Protein AF-A0A496S564-F1 (afdb_monomer_lite)

Secondary structure (DSSP, 8-state):
--TTS---SSS--EEEEEEEETTEEEEPPTTSHHHHHHHHHHHHHHHT--EE------HHHHHHHHHHSEEEEEEEEEEEEEE-SSSS-EEEEEEEEEE-SSTTEETTTEEEEEEEESEEPSS-EEESS-HHHHHHHHHTTT----

Foldseek 3Di:
DDPPPPPDPPAWDFPWKWWADQQDIDIDDSPDPLNVVLSVLLLVQQQAFAFKDQFDQDVVNVVCLRNGFTKMKTFTPDWDWHQHPHDNDIDTFRMWIKTLDDDQQDPQRKIWIWTHHVDTDGITTIGNPRSVVNQVSCVVVVRHDD

Sequence (146 aa):
MNKDDMISHSSRSAMNITVYKVGKETKLNEHSPYFKKLQSVCENLLITANNRLWEFIPPETISNIKNNEIAIEIIYRSPQHFKTSFEDGHIQLDRLLIPLSGYYVFQNKQLTIIYGYQTYSPGPFINTKGFYEIKELLEAMDIKLD

pLDDT: mean 87.43, std 14.52, range [32.66, 98.25]

Structure (mmCIF, N/CA/C/O backbone):
data_AF-A0A496S564-F1
#
_entry.id   AF-A0A496S564-F1
#
loop_
_atom_site.group_PDB
_atom_site.id
_atom_site.type_symbol
_atom_site.label_atom_id
_atom_site.label_alt_id
_atom_site.label_comp_id
_atom_site.label_asym_id
_atom_site.label_entity_id
_atom_site.label_seq_id
_atom_site.pdbx_PDB_ins_code
_atom_site.Cartn_x
_atom_site.Cartn_y
_atom_site.Cartn_z
_atom_site.occupancy
_atom_site.B_iso_or_equiv
_atom_site.auth_seq_id
_atom_site.auth_comp_id
_atom_site.auth_asym_id
_atom_site.auth_atom_id
_atom_site.pdbx_PDB_model_num
ATOM 1 N N . MET A 1 1 ? 10.262 27.923 -23.152 1.00 43.06 1 MET A N 1
ATOM 2 C CA . MET A 1 1 ? 9.428 27.448 -22.029 1.00 43.06 1 MET A CA 1
ATOM 3 C C . MET A 1 1 ? 8.485 26.414 -22.622 1.00 43.06 1 MET A C 1
ATOM 5 O O . MET A 1 1 ? 7.584 26.795 -23.361 1.00 43.06 1 MET A O 1
ATOM 9 N N . ASN A 1 2 ? 8.831 25.131 -22.490 1.00 32.66 2 ASN A N 1
ATOM 10 C CA . ASN A 1 2 ? 8.147 24.048 -23.199 1.00 32.66 2 ASN A CA 1
ATOM 11 C C . ASN A 1 2 ? 6.748 23.833 -22.623 1.00 32.66 2 ASN A C 1
ATOM 13 O O . ASN A 1 2 ? 6.549 23.887 -21.415 1.00 32.66 2 ASN A O 1
ATOM 17 N N . LYS A 1 3 ? 5.784 23.600 -23.515 1.00 37.47 3 LYS A N 1
ATOM 18 C CA . LYS A 1 3 ? 4.369 23.351 -23.206 1.00 37.47 3 LYS A CA 1
ATOM 19 C C . LYS A 1 3 ? 4.103 21.901 -22.763 1.00 37.47 3 LYS A C 1
ATOM 21 O O . LYS A 1 3 ? 2.951 21.486 -22.720 1.00 37.47 3 LYS A O 1
ATOM 26 N N . ASP A 1 4 ? 5.154 21.163 -22.412 1.00 41.97 4 ASP A N 1
ATOM 27 C CA . ASP A 1 4 ? 5.100 19.724 -22.141 1.00 41.97 4 ASP A CA 1
ATOM 28 C C . ASP A 1 4 ? 4.998 19.380 -20.643 1.00 41.97 4 ASP A C 1
ATOM 30 O O . ASP A 1 4 ? 4.759 18.228 -20.298 1.00 41.97 4 ASP A O 1
ATOM 34 N N . ASP A 1 5 ? 5.057 20.369 -19.743 1.00 40.97 5 ASP A N 1
ATOM 35 C CA . ASP A 1 5 ? 4.902 20.157 -18.289 1.00 40.97 5 ASP A CA 1
ATOM 36 C C . ASP A 1 5 ? 3.431 20.073 -17.820 1.00 40.97 5 ASP A C 1
ATOM 38 O O . ASP A 1 5 ? 3.140 20.055 -16.626 1.00 40.97 5 ASP A O 1
ATOM 42 N N . MET A 1 6 ? 2.473 19.984 -18.749 1.00 41.06 6 MET A N 1
ATOM 43 C CA . MET A 1 6 ? 1.040 19.825 -18.454 1.00 41.06 6 MET A CA 1
ATOM 44 C C . MET A 1 6 ? 0.511 18.422 -18.782 1.00 41.06 6 MET A C 1
ATOM 46 O O . MET A 1 6 ? -0.638 18.253 -19.199 1.00 41.06 6 MET A O 1
ATOM 50 N N . ILE A 1 7 ? 1.310 17.380 -18.539 1.00 41.81 7 ILE A N 1
ATOM 51 C CA . ILE A 1 7 ? 0.790 16.008 -18.506 1.00 41.81 7 ILE A CA 1
ATOM 52 C C . ILE A 1 7 ? -0.072 15.837 -17.241 1.00 41.81 7 ILE A C 1
ATOM 54 O O . ILE A 1 7 ? 0.395 15.497 -16.157 1.00 41.81 7 ILE A O 1
ATOM 58 N N . SER A 1 8 ? -1.360 16.144 -17.414 1.00 39.38 8 SER A N 1
ATOM 59 C CA . SER A 1 8 ? -2.525 15.461 -16.842 1.00 39.38 8 SER A CA 1
ATOM 60 C C . SER A 1 8 ? -2.331 14.825 -15.455 1.00 39.38 8 SER A C 1
ATOM 62 O O . SER A 1 8 ? -2.087 13.631 -15.311 1.00 39.38 8 SER A O 1
ATOM 64 N N . HIS A 1 9 ? -2.592 15.601 -14.403 1.00 43.22 9 HIS A N 1
ATOM 65 C CA . HIS A 1 9 ? -2.905 15.066 -13.070 1.00 43.22 9 HIS A CA 1
ATOM 66 C C . HIS A 1 9 ? -4.354 14.526 -12.977 1.00 43.22 9 HIS A C 1
ATOM 68 O O . HIS A 1 9 ? -4.938 14.492 -11.897 1.00 43.22 9 HIS A O 1
ATOM 74 N N . SER A 1 10 ? -4.987 14.138 -14.096 1.00 45.31 10 SER A N 1
ATOM 75 C CA . SER A 1 10 ? -6.451 13.996 -14.176 1.00 45.31 10 SER A CA 1
ATOM 76 C C . SER A 1 10 ? -6.996 12.603 -14.518 1.00 45.31 10 SER A C 1
ATOM 78 O O . SER A 1 10 ? -8.171 12.511 -14.862 1.00 45.31 10 SER A O 1
ATOM 80 N N . SER A 1 11 ? -6.221 11.514 -14.433 1.00 55.81 11 SER A N 1
ATOM 81 C CA . SER A 1 11 ? -6.763 10.160 -14.703 1.00 55.81 11 SER A CA 1
ATOM 82 C C . SER A 1 11 ? -6.450 9.088 -13.655 1.00 55.81 11 SER A C 1
ATOM 84 O O . SER A 1 11 ? -7.022 7.997 -13.715 1.00 55.81 11 SER A O 1
ATOM 86 N N . ARG A 1 12 ? -5.611 9.383 -12.654 1.00 67.38 12 ARG A N 1
ATOM 87 C CA . ARG A 1 12 ? -5.264 8.428 -11.589 1.00 67.38 12 ARG A CA 1
ATOM 88 C C . ARG A 1 12 ? -6.324 8.438 -10.492 1.00 67.38 12 ARG A C 1
ATOM 90 O O . ARG A 1 12 ? -6.167 9.085 -9.461 1.00 67.38 12 ARG A O 1
ATOM 97 N N . SER A 1 13 ? -7.439 7.757 -10.735 1.00 81.56 13 SER 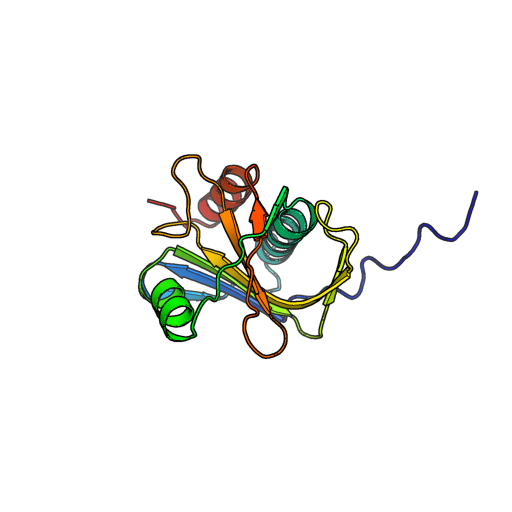A N 1
ATOM 98 C CA . SER A 1 13 ? -8.514 7.614 -9.749 1.00 81.56 13 SER A CA 1
ATOM 99 C C . SER A 1 13 ? -8.522 6.199 -9.192 1.00 81.56 13 SER A C 1
ATOM 101 O O . SER A 1 13 ? -8.832 5.243 -9.916 1.00 81.56 13 SER A O 1
ATOM 103 N N . ALA A 1 14 ? -8.254 6.066 -7.893 1.00 80.00 14 ALA A N 1
ATOM 104 C CA . ALA A 1 14 ? -8.650 4.863 -7.181 1.00 80.00 14 ALA A CA 1
ATOM 105 C C . ALA A 1 14 ? -10.171 4.676 -7.328 1.00 80.00 14 ALA A C 1
ATOM 107 O O . ALA A 1 14 ? -10.942 5.639 -7.311 1.00 80.00 14 ALA A O 1
ATOM 108 N N . MET A 1 15 ? -10.587 3.433 -7.546 1.00 89.62 15 MET A N 1
ATOM 109 C CA . MET A 1 15 ? -11.980 3.021 -7.421 1.00 89.62 15 MET A CA 1
ATOM 110 C C . MET A 1 15 ? -12.313 2.828 -5.948 1.00 89.62 15 MET A C 1
ATOM 112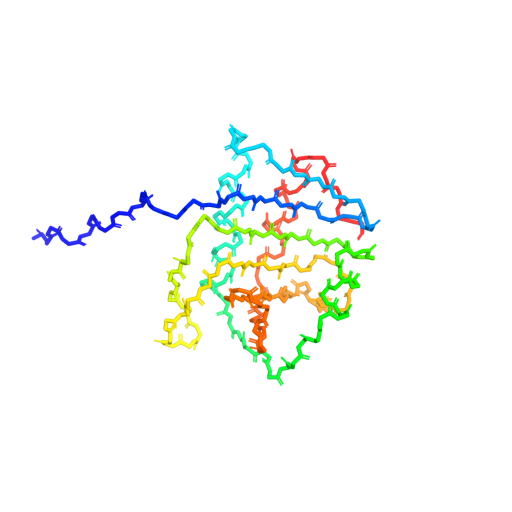 O O . MET A 1 15 ? -13.321 3.336 -5.482 1.00 89.62 15 MET A O 1
ATOM 116 N N . ASN A 1 16 ? -11.443 2.113 -5.230 1.00 94.38 16 ASN A N 1
ATOM 117 C CA . ASN A 1 16 ? -11.623 1.780 -3.827 1.00 94.38 16 ASN A CA 1
ATOM 118 C C . ASN A 1 16 ?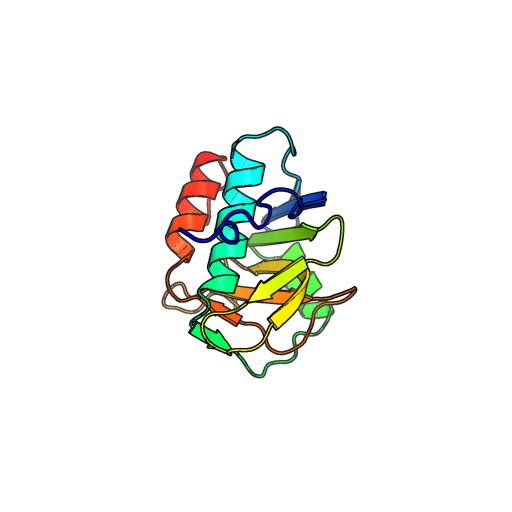 -10.296 1.908 -3.084 1.00 94.38 16 ASN A C 1
ATOM 120 O O . ASN A 1 16 ? -9.250 1.518 -3.605 1.00 94.38 16 ASN A O 1
ATOM 124 N N . ILE A 1 17 ? -10.376 2.388 -1.845 1.00 97.19 17 ILE A N 1
ATOM 125 C CA . ILE A 1 17 ? -9.308 2.265 -0.856 1.00 97.19 17 ILE A CA 1
ATOM 126 C C . ILE A 1 17 ? -9.907 1.581 0.366 1.00 97.19 17 ILE A C 1
ATOM 128 O O . ILE A 1 17 ? -10.879 2.079 0.944 1.00 97.19 17 ILE A O 1
ATOM 132 N N . THR A 1 18 ? -9.338 0.442 0.738 1.00 97.44 18 THR A N 1
ATOM 133 C CA . THR A 1 18 ? -9.776 -0.355 1.882 1.00 97.44 18 THR A CA 1
ATOM 134 C C . THR A 1 18 ? -8.648 -0.420 2.894 1.00 97.44 18 THR A C 1
ATOM 136 O O . THR A 1 18 ? -7.521 -0.771 2.549 1.00 97.44 18 THR A O 1
ATOM 139 N N . VAL A 1 19 ? -8.959 -0.110 4.149 1.00 96.75 19 VAL A N 1
ATOM 140 C CA . VAL A 1 19 ? -8.065 -0.370 5.275 1.00 96.75 19 VAL A CA 1
ATOM 141 C C . VAL A 1 19 ? -8.525 -1.643 5.969 1.00 96.75 19 VAL A C 1
ATOM 143 O O . VAL A 1 19 ? -9.662 -1.732 6.436 1.00 96.75 19 VAL A O 1
ATOM 146 N N . TYR A 1 20 ? -7.639 -2.625 6.014 1.00 96.31 20 TYR A N 1
ATOM 147 C CA . TYR A 1 20 ? -7.799 -3.872 6.744 1.00 96.31 20 TYR A CA 1
ATOM 148 C C . TYR A 1 20 ? -7.210 -3.704 8.138 1.00 96.31 20 TYR A C 1
ATOM 150 O O . TYR A 1 20 ? -6.111 -3.169 8.279 1.00 96.31 20 TYR A O 1
ATOM 158 N N . LYS A 1 21 ? -7.926 -4.163 9.164 1.00 94.06 21 LYS A N 1
ATOM 159 C CA . LYS A 1 21 ? -7.402 -4.312 10.525 1.00 94.06 21 LYS A CA 1
ATOM 160 C C . LYS A 1 21 ? -7.915 -5.623 11.104 1.00 94.06 21 LYS A C 1
ATOM 162 O O . LYS A 1 21 ? -9.057 -5.680 11.556 1.00 94.06 21 LYS A O 1
ATOM 167 N N . VAL A 1 22 ? -7.071 -6.657 11.074 1.00 91.19 22 VAL A N 1
ATOM 168 C CA . VAL A 1 22 ? -7.351 -7.984 11.659 1.00 91.19 22 VAL A CA 1
ATOM 169 C C . VAL A 1 22 ? -8.716 -8.517 11.192 1.00 91.19 22 VAL A C 1
ATOM 171 O O . VAL A 1 22 ? -9.639 -8.730 11.978 1.00 91.19 22 VAL A O 1
ATOM 174 N N . GLY A 1 23 ? -8.887 -8.602 9.869 1.00 89.25 23 GLY A N 1
ATOM 175 C CA . GLY A 1 23 ? -10.082 -9.163 9.227 1.00 89.25 23 GLY A CA 1
ATOM 176 C C . GLY A 1 23 ? -11.267 -8.211 9.140 1.00 89.25 23 GLY A C 1
ATOM 177 O O . GLY A 1 23 ? -12.237 -8.494 8.438 1.00 89.25 23 GLY A O 1
ATOM 178 N N . LYS A 1 24 ? -11.194 -7.045 9.790 1.00 94.88 24 LYS A N 1
ATOM 179 C CA . LYS A 1 24 ? -12.171 -5.977 9.599 1.00 94.88 24 LYS A CA 1
ATOM 180 C C . LYS A 1 24 ? -11.779 -5.099 8.416 1.00 94.88 24 LYS A C 1
ATOM 182 O O . LYS A 1 24 ? -10.693 -4.523 8.401 1.00 94.88 24 LYS A O 1
ATOM 187 N N . GLU A 1 25 ? -12.705 -4.925 7.480 1.00 96.00 25 GLU A N 1
ATOM 188 C CA . GLU A 1 25 ? -12.558 -4.011 6.347 1.00 96.00 25 GLU A CA 1
ATOM 189 C C . GLU A 1 25 ? -13.196 -2.650 6.641 1.00 96.00 25 GLU A C 1
ATOM 191 O O . GLU A 1 25 ? -14.349 -2.564 7.070 1.00 96.00 25 GLU A O 1
ATOM 196 N N . THR A 1 26 ? -12.469 -1.572 6.360 1.00 95.19 26 THR A N 1
ATOM 197 C CA . THR A 1 26 ? -12.993 -0.202 6.364 1.00 95.19 26 THR A CA 1
ATOM 198 C C . THR A 1 26 ? -12.765 0.418 4.995 1.00 95.19 26 THR A C 1
ATOM 200 O O . THR A 1 26 ? -11.643 0.780 4.643 1.00 95.19 26 THR A O 1
ATOM 203 N N . LYS A 1 27 ? -13.834 0.539 4.205 1.00 95.62 27 LYS A N 1
ATOM 204 C CA . LYS A 1 27 ? -13.788 1.232 2.913 1.00 95.62 27 LYS A CA 1
ATOM 205 C C . LYS A 1 27 ? -13.830 2.735 3.137 1.00 95.62 27 LYS A C 1
ATOM 207 O O . LYS A 1 27 ? -14.713 3.238 3.831 1.00 95.62 27 LYS A O 1
ATOM 212 N N . LEU A 1 28 ? -12.886 3.451 2.541 1.00 94.31 28 LEU A N 1
ATOM 213 C CA . LEU A 1 28 ? -12.844 4.902 2.630 1.00 94.31 28 LEU A CA 1
ATOM 214 C C . LEU A 1 28 ? -13.839 5.530 1.658 1.00 94.31 28 LEU A C 1
ATOM 216 O O . LEU A 1 28 ? -13.967 5.104 0.513 1.00 94.31 28 LEU A O 1
ATOM 220 N N . ASN A 1 29 ? -14.517 6.579 2.115 1.00 91.38 29 ASN A N 1
ATOM 221 C CA . ASN A 1 29 ? -15.403 7.375 1.275 1.00 91.38 29 ASN A CA 1
ATOM 222 C C . ASN A 1 29 ? -14.573 8.169 0.251 1.00 91.38 29 ASN A C 1
ATOM 224 O O . ASN A 1 29 ? -13.711 8.950 0.650 1.00 91.38 29 ASN A O 1
ATOM 228 N N . GLU A 1 30 ? -14.858 8.017 -1.046 1.00 91.75 30 GLU A N 1
ATOM 229 C CA . GLU A 1 30 ? -14.143 8.701 -2.138 1.00 91.75 30 GLU A CA 1
ATOM 230 C C . GLU A 1 30 ? -14.233 10.237 -2.093 1.00 91.75 30 GLU A C 1
ATOM 232 O O . GLU A 1 30 ? -13.375 10.933 -2.641 1.00 91.75 30 GLU A O 1
ATOM 237 N N . HIS A 1 31 ? -15.233 10.783 -1.398 1.00 89.75 31 HIS A N 1
ATOM 238 C CA . HIS A 1 31 ? -15.393 12.221 -1.181 1.00 89.75 31 HIS A CA 1
ATOM 239 C C . HIS A 1 31 ? -14.638 12.739 0.054 1.00 89.75 31 HIS A C 1
ATOM 241 O O . HIS A 1 31 ? -14.595 13.947 0.283 1.00 89.75 31 HIS A O 1
ATOM 247 N N . SER A 1 32 ? -14.034 11.854 0.854 1.00 88.88 32 SER A N 1
ATOM 248 C CA . SER A 1 32 ? -13.239 12.246 2.019 1.00 88.88 32 SER A CA 1
ATOM 249 C C . SER A 1 32 ? -11.920 12.907 1.594 1.00 88.88 32 SER A C 1
ATOM 251 O O . SER A 1 32 ? -11.252 12.398 0.687 1.00 88.88 32 SER A O 1
ATOM 253 N N . PRO A 1 33 ? -11.459 13.973 2.282 1.00 87.44 33 PRO A N 1
ATOM 254 C CA . PRO A 1 33 ? -10.124 14.530 2.045 1.00 87.44 33 PRO A CA 1
ATOM 255 C C . PRO A 1 33 ? -9.010 13.494 2.273 1.00 87.44 33 PRO A C 1
ATOM 257 O O . PRO A 1 33 ? -7.962 13.555 1.628 1.00 87.44 33 PRO A O 1
ATOM 260 N N . TYR A 1 34 ? -9.250 12.503 3.136 1.00 91.25 34 TYR A N 1
ATOM 261 C CA . TYR A 1 34 ? -8.291 11.440 3.421 1.00 91.25 34 TYR A CA 1
ATOM 262 C C . TYR A 1 34 ? -8.143 10.429 2.286 1.00 91.25 34 TYR A C 1
ATOM 264 O O . TYR A 1 34 ? -7.074 9.847 2.144 1.00 91.25 34 TYR A O 1
ATOM 272 N N . PHE A 1 35 ? -9.162 10.253 1.439 1.00 93.25 35 PHE A N 1
ATOM 273 C CA . PHE A 1 35 ? -9.114 9.286 0.341 1.00 93.25 35 PHE A CA 1
ATOM 274 C C . PHE A 1 35 ? -8.003 9.632 -0.653 1.00 93.25 35 PHE A C 1
ATOM 276 O O . PHE A 1 35 ? -7.091 8.842 -0.886 1.00 93.25 35 PHE A O 1
ATOM 283 N N . LYS A 1 36 ? -8.030 10.861 -1.182 1.00 92.06 36 LYS A N 1
ATOM 284 C CA . LYS A 1 36 ? -7.014 11.335 -2.133 1.00 92.06 36 LYS A CA 1
ATOM 285 C C . LYS A 1 36 ? -5.636 11.431 -1.492 1.00 92.06 36 LYS A C 1
ATOM 287 O O . LYS A 1 36 ? -4.643 11.101 -2.136 1.00 92.06 36 LYS A O 1
ATOM 292 N N . LYS A 1 37 ? -5.573 11.867 -0.228 1.00 94.06 37 LYS A N 1
ATOM 293 C CA . LYS A 1 37 ? -4.305 11.975 0.497 1.00 94.06 37 LYS A CA 1
ATOM 294 C C . LYS A 1 37 ? -3.665 10.597 0.677 1.00 94.06 37 LYS A C 1
ATOM 296 O O . LYS A 1 37 ? -2.496 10.443 0.348 1.00 94.06 37 LYS A O 1
ATOM 301 N N . LEU A 1 38 ? -4.431 9.589 1.101 1.00 95.06 38 LEU A N 1
ATOM 302 C CA . LEU A 1 38 ? -3.913 8.234 1.294 1.00 95.06 38 LEU A CA 1
ATOM 303 C C . LEU A 1 38 ? -3.501 7.595 -0.031 1.00 95.06 38 LEU A C 1
ATOM 305 O O . LEU A 1 38 ? -2.414 7.030 -0.109 1.00 95.06 38 LEU A O 1
ATOM 309 N N . GLN A 1 39 ? -4.309 7.764 -1.086 1.00 95.50 39 GLN A N 1
ATOM 310 C CA . GLN A 1 39 ? -3.939 7.330 -2.434 1.00 95.50 39 GLN A CA 1
ATOM 311 C C . GLN A 1 39 ? -2.579 7.906 -2.846 1.00 95.50 39 GLN A C 1
ATOM 313 O O . GLN A 1 39 ? -1.682 7.159 -3.231 1.00 95.50 39 GLN A O 1
ATOM 318 N N . SER A 1 40 ? -2.415 9.226 -2.721 1.00 94.25 40 SER A N 1
ATOM 319 C CA . SER A 1 40 ? -1.186 9.920 -3.107 1.00 94.25 40 SER A CA 1
ATOM 320 C C . SER A 1 40 ? 0.024 9.449 -2.305 1.00 94.25 40 SER A C 1
ATOM 322 O O . SER A 1 40 ? 1.099 9.294 -2.880 1.00 94.25 40 SER A O 1
ATOM 324 N N . VAL A 1 41 ? -0.131 9.218 -0.997 1.00 95.12 41 VAL A N 1
ATOM 325 C CA . VAL A 1 41 ? 0.960 8.715 -0.151 1.00 95.12 41 VAL A CA 1
ATOM 326 C C . VAL A 1 41 ? 1.370 7.316 -0.604 1.00 95.12 41 VAL A C 1
ATOM 328 O O . VAL A 1 41 ? 2.544 7.091 -0.881 1.00 95.12 41 VAL A O 1
ATOM 331 N N . CYS A 1 42 ? 0.421 6.388 -0.762 1.00 96.25 42 CYS A N 1
ATOM 332 C CA . CYS A 1 42 ? 0.712 5.021 -1.202 1.00 96.25 42 CYS A CA 1
ATOM 333 C C . CYS A 1 42 ? 1.367 4.971 -2.593 1.00 96.25 42 CYS A C 1
ATOM 335 O O . CYS A 1 42 ? 2.318 4.217 -2.800 1.00 96.25 42 CYS A O 1
ATOM 337 N N . GLU A 1 43 ? 0.902 5.792 -3.536 1.00 95.56 43 GLU A N 1
ATOM 338 C CA . GLU A 1 43 ? 1.532 5.931 -4.855 1.00 95.56 43 GLU A CA 1
ATOM 339 C C . GLU A 1 43 ? 2.956 6.479 -4.748 1.00 95.56 43 GLU A C 1
ATOM 341 O O . GLU A 1 43 ? 3.869 5.966 -5.396 1.00 95.56 43 GLU A O 1
ATOM 346 N N . ASN A 1 44 ? 3.170 7.486 -3.900 1.00 94.56 44 ASN A N 1
ATOM 347 C CA . ASN A 1 44 ? 4.497 8.036 -3.664 1.00 94.56 44 ASN A CA 1
ATOM 348 C C . ASN A 1 44 ? 5.443 6.993 -3.052 1.00 94.56 44 ASN A C 1
ATOM 350 O O . ASN A 1 44 ? 6.615 6.945 -3.426 1.00 94.56 44 ASN A O 1
ATOM 354 N N . LEU A 1 45 ? 4.952 6.108 -2.175 1.00 93.81 45 LEU A N 1
ATOM 355 C CA . LEU A 1 45 ? 5.764 5.011 -1.640 1.00 93.81 45 LEU A CA 1
ATOM 356 C C . LEU A 1 45 ? 6.273 4.083 -2.736 1.00 93.81 45 LEU A C 1
ATOM 358 O O . LEU A 1 45 ? 7.435 3.681 -2.701 1.00 93.81 45 LEU A O 1
ATOM 362 N N . LEU A 1 46 ? 5.411 3.761 -3.699 1.00 94.56 46 LEU A N 1
ATOM 363 C CA . LEU A 1 46 ? 5.766 2.932 -4.843 1.00 94.56 46 LEU A CA 1
ATOM 364 C C . LEU A 1 46 ? 6.779 3.640 -5.748 1.00 94.56 46 LEU A C 1
ATOM 366 O O . LEU A 1 46 ? 7.792 3.054 -6.120 1.00 94.56 46 LEU A O 1
ATOM 370 N N . ILE A 1 47 ? 6.528 4.910 -6.077 1.00 93.44 47 ILE A N 1
ATOM 371 C CA . ILE A 1 47 ? 7.414 5.716 -6.931 1.00 93.44 47 ILE A CA 1
ATOM 372 C C . ILE A 1 47 ? 8.801 5.849 -6.293 1.00 93.44 47 ILE A C 1
ATOM 374 O O . ILE A 1 47 ? 9.811 5.747 -6.989 1.00 93.44 47 ILE A O 1
ATOM 378 N N . THR A 1 48 ? 8.862 6.045 -4.976 1.00 92.88 48 THR A N 1
ATOM 379 C CA . THR A 1 48 ? 10.106 6.250 -4.213 1.00 92.88 48 THR A CA 1
ATOM 380 C C . THR A 1 48 ? 10.672 4.969 -3.601 1.00 92.88 48 THR A C 1
ATOM 382 O O . THR A 1 48 ? 11.604 5.036 -2.795 1.00 92.88 48 THR A O 1
ATOM 385 N N . ALA A 1 49 ? 10.130 3.804 -3.968 1.00 92.56 49 ALA A N 1
ATOM 386 C CA . ALA A 1 49 ? 10.679 2.522 -3.559 1.00 92.56 49 ALA A CA 1
ATOM 387 C C . ALA A 1 49 ? 12.162 2.435 -3.933 1.00 92.56 49 ALA A C 1
ATOM 389 O O . ALA A 1 49 ? 12.582 2.913 -4.989 1.00 92.56 49 ALA A O 1
ATOM 390 N N . ASN A 1 50 ? 12.953 1.846 -3.043 1.00 90.12 50 ASN A N 1
ATOM 391 C CA . ASN A 1 50 ? 14.413 1.841 -3.126 1.00 90.12 50 ASN A CA 1
ATOM 392 C C . ASN A 1 50 ? 15.015 0.437 -3.185 1.00 90.12 50 ASN A C 1
ATOM 394 O O . ASN A 1 50 ? 16.236 0.305 -3.222 1.00 90.12 50 ASN A O 1
ATOM 398 N N . ASN A 1 51 ? 14.177 -0.596 -3.165 1.00 90.00 51 ASN A N 1
ATOM 399 C CA . ASN A 1 51 ? 14.597 -1.973 -3.356 1.00 90.00 51 ASN A CA 1
ATOM 400 C C . ASN A 1 51 ? 13.423 -2.816 -3.874 1.00 90.00 51 ASN A C 1
ATOM 402 O O . ASN A 1 51 ? 12.257 -2.429 -3.744 1.00 90.00 51 ASN A O 1
ATOM 406 N N . ARG A 1 52 ? 13.736 -3.989 -4.417 1.00 90.75 52 ARG A N 1
ATOM 407 C CA . ARG A 1 52 ? 12.781 -5.002 -4.850 1.00 90.75 52 ARG A CA 1
ATOM 408 C C . ARG A 1 52 ? 13.169 -6.349 -4.255 1.00 90.75 52 ARG A C 1
ATOM 410 O O . ARG A 1 52 ? 14.313 -6.784 -4.382 1.00 90.75 52 ARG A O 1
ATOM 417 N N . LEU A 1 53 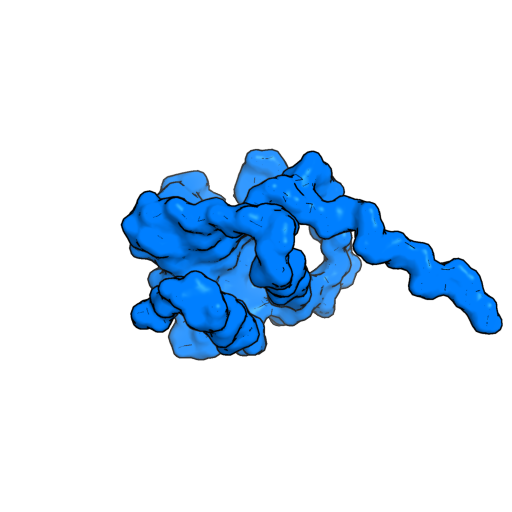? 12.217 -7.022 -3.620 1.00 89.88 53 LEU A N 1
ATOM 418 C CA . LEU A 1 53 ? 12.409 -8.406 -3.201 1.00 89.88 53 LEU A CA 1
ATOM 419 C C . LEU A 1 53 ? 12.179 -9.326 -4.390 1.00 89.88 53 LEU A C 1
ATOM 421 O O . LEU A 1 53 ? 11.305 -9.074 -5.208 1.00 89.88 53 LEU A O 1
ATOM 425 N N . TRP A 1 54 ? 12.926 -10.419 -4.470 1.00 87.56 54 TRP A N 1
ATOM 426 C CA . TRP A 1 54 ? 12.730 -11.463 -5.480 1.00 87.56 54 TRP A CA 1
ATOM 427 C C . TRP A 1 54 ? 11.899 -12.599 -4.882 1.00 87.56 54 TRP A C 1
ATOM 429 O O . TRP A 1 54 ? 12.307 -13.756 -4.865 1.00 87.56 54 TRP A O 1
ATOM 439 N N . GLU A 1 55 ? 10.746 -12.236 -4.324 1.00 88.56 55 GLU A N 1
ATOM 440 C CA . GLU A 1 55 ? 9.865 -13.140 -3.590 1.00 88.56 55 GLU A CA 1
ATOM 441 C C . GLU A 1 55 ? 8.538 -13.314 -4.334 1.00 88.56 55 GLU A C 1
ATOM 443 O O . GLU A 1 55 ? 7.937 -12.349 -4.818 1.00 88.56 55 GLU A O 1
ATOM 448 N N . PHE A 1 56 ? 8.076 -14.558 -4.427 1.00 91.25 56 PHE A N 1
ATOM 449 C CA . PHE A 1 56 ? 6.722 -14.864 -4.864 1.00 91.25 56 PHE A CA 1
ATOM 450 C C . PHE A 1 56 ? 5.788 -14.816 -3.656 1.00 91.25 56 PHE A C 1
ATOM 452 O O . PHE A 1 56 ? 6.003 -15.540 -2.687 1.00 91.25 56 PHE A O 1
ATOM 459 N N . ILE A 1 57 ? 4.746 -13.987 -3.730 1.00 90.75 57 ILE A N 1
ATOM 460 C CA . ILE A 1 57 ? 3.723 -13.897 -2.688 1.00 90.75 57 ILE A CA 1
ATOM 461 C C . ILE A 1 57 ? 2.496 -14.674 -3.164 1.00 90.75 57 ILE A C 1
ATOM 463 O O . ILE A 1 57 ? 1.799 -14.205 -4.069 1.00 90.75 57 ILE A O 1
ATOM 467 N N . PRO A 1 58 ? 2.216 -15.852 -2.589 1.00 93.50 58 PRO A N 1
ATOM 468 C CA . PRO A 1 58 ? 1.102 -16.657 -3.040 1.00 93.50 58 PRO A CA 1
ATOM 469 C C . PRO A 1 58 ? -0.249 -16.080 -2.559 1.00 93.50 58 PRO A C 1
ATOM 471 O O . PRO A 1 58 ? -0.298 -15.306 -1.593 1.00 93.50 58 PRO A O 1
ATOM 474 N N . PRO A 1 59 ? -1.374 -16.430 -3.212 1.00 95.12 59 PRO A N 1
ATOM 475 C CA . PRO A 1 59 ? -2.697 -15.882 -2.889 1.00 95.12 59 PRO A CA 1
ATOM 476 C C . PRO A 1 59 ? -3.151 -16.099 -1.436 1.00 95.12 59 PRO A C 1
ATOM 478 O O . PRO A 1 59 ? -3.856 -15.258 -0.869 1.00 95.12 59 PRO A O 1
ATOM 481 N N . GLU A 1 60 ? -2.746 -17.201 -0.808 1.00 96.19 60 GLU A N 1
ATOM 482 C CA . GLU A 1 60 ? -3.008 -17.478 0.605 1.00 96.19 60 GLU A CA 1
ATOM 483 C C . GLU A 1 60 ? -2.328 -16.461 1.525 1.00 96.19 60 GLU A C 1
ATOM 485 O O . GLU A 1 60 ? -2.939 -16.024 2.498 1.00 96.19 60 GLU A O 1
ATOM 490 N N . THR A 1 61 ? -1.124 -15.997 1.180 1.00 94.94 61 THR A N 1
ATOM 491 C CA . THR A 1 61 ? -0.420 -14.954 1.932 1.00 94.94 61 THR A CA 1
ATOM 492 C C . THR A 1 61 ? -1.142 -13.619 1.813 1.00 94.94 61 THR A C 1
ATOM 494 O O . THR A 1 61 ? -1.344 -12.940 2.816 1.00 94.94 61 THR A O 1
ATOM 497 N N . ILE A 1 62 ? -1.611 -13.266 0.614 1.00 96.31 62 ILE A N 1
ATOM 498 C CA . ILE A 1 62 ? -2.449 -12.076 0.399 1.00 96.31 62 ILE A CA 1
ATOM 499 C C . ILE A 1 62 ? -3.712 -12.140 1.265 1.00 96.31 62 ILE A C 1
ATOM 501 O O . ILE A 1 62 ? -4.078 -11.162 1.918 1.00 96.31 62 ILE A O 1
ATOM 505 N N . SER A 1 63 ? -4.368 -13.300 1.287 1.00 96.12 63 SER A N 1
ATOM 506 C CA . SER A 1 63 ? -5.567 -13.525 2.097 1.00 96.12 63 SER A CA 1
ATOM 507 C C . SER A 1 63 ? -5.252 -13.419 3.591 1.00 96.12 63 SER A C 1
ATOM 509 O O . SER A 1 63 ? -5.998 -12.789 4.336 1.00 96.12 63 SER A O 1
ATOM 511 N N . ASN A 1 64 ? -4.120 -13.976 4.026 1.00 96.12 64 ASN A N 1
ATOM 512 C CA . ASN A 1 64 ? -3.644 -13.883 5.401 1.00 96.12 64 ASN A CA 1
ATOM 513 C C . ASN A 1 64 ? -3.375 -12.431 5.820 1.00 96.12 64 ASN A C 1
ATOM 515 O O . ASN A 1 64 ? -3.838 -12.027 6.881 1.00 96.12 64 ASN A O 1
ATOM 519 N N . ILE A 1 65 ? -2.707 -11.631 4.981 1.00 96.31 65 ILE A N 1
ATOM 520 C CA . ILE A 1 65 ? -2.464 -10.200 5.235 1.00 96.31 65 ILE A CA 1
ATOM 521 C C . ILE A 1 65 ? -3.796 -9.474 5.467 1.00 96.31 65 ILE A C 1
ATOM 523 O O . ILE A 1 65 ? -3.971 -8.801 6.479 1.00 96.31 65 ILE A O 1
ATOM 527 N N . LYS A 1 66 ? -4.771 -9.649 4.567 1.00 96.44 66 LYS A N 1
ATOM 528 C CA . LYS A 1 66 ? -6.080 -8.979 4.675 1.00 96.44 66 LYS A CA 1
ATOM 529 C C . LYS A 1 66 ? -6.876 -9.413 5.913 1.00 96.44 66 LYS A C 1
ATOM 531 O O . LYS A 1 66 ? -7.589 -8.603 6.503 1.00 96.44 66 LYS A O 1
ATOM 536 N N . ASN A 1 67 ? -6.744 -10.676 6.318 1.00 96.31 67 ASN A N 1
ATOM 537 C CA . ASN A 1 67 ? -7.523 -11.252 7.414 1.00 96.31 67 ASN A CA 1
ATOM 538 C C . ASN A 1 67 ? -6.877 -11.110 8.795 1.00 96.31 67 ASN A C 1
ATOM 540 O O . ASN A 1 67 ? -7.593 -11.117 9.791 1.00 96.31 67 ASN A O 1
ATOM 544 N N . ASN A 1 68 ? -5.554 -10.988 8.878 1.00 95.19 68 ASN A N 1
ATOM 545 C CA . ASN A 1 68 ? -4.834 -11.088 10.151 1.00 95.19 68 ASN A CA 1
ATOM 546 C C . ASN A 1 68 ? -3.923 -9.891 10.441 1.00 95.19 68 ASN A C 1
ATOM 548 O O . ASN A 1 68 ? -3.510 -9.718 11.585 1.00 95.19 68 ASN A O 1
ATOM 552 N N . GLU A 1 69 ? -3.632 -9.046 9.453 1.00 94.19 69 GLU A N 1
ATOM 553 C CA . GLU A 1 69 ? -2.739 -7.898 9.613 1.00 94.19 69 GLU A CA 1
ATOM 554 C C . GLU A 1 69 ? -3.491 -6.567 9.453 1.00 94.19 69 GLU A C 1
ATOM 556 O O . GLU A 1 69 ? -4.692 -6.510 9.160 1.00 94.19 69 GLU A O 1
ATOM 561 N N . ILE A 1 70 ? -2.776 -5.471 9.700 1.00 94.75 70 ILE A N 1
ATOM 562 C CA . ILE A 1 70 ? -3.177 -4.139 9.274 1.00 94.75 70 ILE A CA 1
ATOM 563 C C . ILE A 1 70 ? -2.602 -3.909 7.883 1.00 94.75 70 ILE A C 1
ATOM 565 O O . ILE A 1 70 ? -1.395 -4.044 7.691 1.00 94.75 70 ILE A O 1
ATOM 569 N N . ALA A 1 71 ? -3.439 -3.549 6.917 1.00 96.81 71 ALA A N 1
ATOM 570 C CA . ALA A 1 71 ? -2.995 -3.302 5.551 1.00 96.81 71 ALA A CA 1
ATOM 571 C C . ALA A 1 71 ? -3.866 -2.262 4.849 1.00 96.81 71 ALA A C 1
ATOM 573 O O . ALA A 1 71 ? -5.032 -2.070 5.191 1.00 96.81 71 ALA A O 1
ATOM 574 N N . ILE A 1 72 ? -3.310 -1.618 3.829 1.00 97.75 72 ILE A N 1
ATOM 575 C CA . ILE A 1 72 ? -4.061 -0.768 2.903 1.00 97.75 72 ILE A CA 1
ATOM 576 C C . ILE A 1 72 ? -4.101 -1.457 1.548 1.00 97.75 72 ILE A C 1
ATOM 578 O O . ILE A 1 72 ? -3.056 -1.832 1.021 1.00 97.75 72 ILE A O 1
ATOM 582 N N . GLU A 1 73 ? -5.286 -1.569 0.960 1.00 98.25 73 GLU A N 1
ATOM 583 C CA . GLU A 1 73 ? -5.453 -1.943 -0.440 1.00 98.25 73 GLU A CA 1
ATOM 584 C C . GLU A 1 73 ? -6.014 -0.773 -1.241 1.00 98.25 73 GLU A C 1
ATOM 586 O O . GLU A 1 73 ? -6.984 -0.132 -0.833 1.00 98.25 73 GLU A O 1
ATOM 591 N N . ILE A 1 74 ? -5.430 -0.539 -2.412 1.00 98.12 74 ILE A N 1
ATOM 592 C CA . ILE A 1 74 ? -5.955 0.381 -3.416 1.00 98.12 74 ILE A CA 1
ATOM 593 C C . ILE A 1 74 ? -6.301 -0.435 -4.649 1.00 98.12 74 ILE A C 1
ATOM 595 O O . ILE A 1 74 ? -5.441 -1.136 -5.175 1.00 98.12 74 ILE A O 1
ATOM 599 N N . ILE A 1 75 ? -7.535 -0.304 -5.130 1.00 97.25 75 ILE A N 1
ATOM 600 C CA . ILE A 1 75 ? -7.963 -0.823 -6.431 1.00 97.25 75 ILE A CA 1
ATOM 601 C C . ILE A 1 75 ? -8.263 0.366 -7.333 1.00 97.25 75 ILE A C 1
ATOM 603 O O . ILE A 1 75 ? -9.067 1.228 -6.974 1.00 97.25 75 ILE A O 1
ATOM 607 N N . TYR A 1 76 ? -7.649 0.414 -8.509 1.00 96.19 76 TYR A N 1
ATOM 608 C CA . TYR A 1 76 ? -7.826 1.493 -9.477 1.00 96.19 76 TYR A CA 1
ATOM 609 C C . TYR A 1 76 ? -8.992 1.226 -10.430 1.00 96.19 76 TYR A C 1
ATOM 611 O O . TYR A 1 76 ? -9.319 0.079 -10.724 1.00 96.19 76 TYR A O 1
ATOM 619 N N . ARG A 1 77 ? -9.620 2.296 -10.942 1.00 94.31 77 ARG A N 1
ATOM 620 C CA . ARG A 1 77 ? -10.702 2.177 -11.945 1.00 94.31 77 ARG A CA 1
ATOM 621 C C . ARG A 1 77 ? -10.202 1.629 -13.282 1.00 94.31 77 ARG A C 1
ATOM 623 O O . ARG A 1 77 ? -10.940 0.974 -14.007 1.00 94.31 77 ARG A O 1
ATOM 630 N N . SER A 1 78 ? -8.952 1.928 -13.605 1.00 93.94 78 SER A N 1
ATOM 631 C CA . SER A 1 78 ? -8.258 1.457 -14.794 1.00 93.94 78 SER A CA 1
ATOM 632 C C . SER A 1 78 ? -6.794 1.189 -14.454 1.00 93.94 78 SER A C 1
ATOM 634 O O . SER A 1 78 ? -6.289 1.764 -13.484 1.00 93.94 78 SER A O 1
ATOM 636 N N . PRO A 1 79 ? -6.088 0.382 -15.257 1.00 95.44 79 PRO A N 1
ATOM 637 C CA . PRO A 1 79 ? -4.657 0.177 -15.090 1.00 95.44 79 PRO A CA 1
ATOM 638 C C . PRO A 1 79 ? -3.897 1.506 -15.133 1.00 95.44 79 PRO A C 1
ATOM 640 O O . PRO A 1 79 ? -4.149 2.355 -15.991 1.00 95.44 79 PRO A O 1
ATOM 643 N N . GLN A 1 80 ? -2.971 1.674 -14.201 1.00 95.50 80 GLN A N 1
ATOM 644 C CA . GLN A 1 80 ? -2.143 2.856 -14.011 1.00 95.50 80 GLN A CA 1
ATOM 645 C C . GLN A 1 80 ? -0.693 2.535 -14.358 1.00 95.50 80 GLN A C 1
ATOM 647 O O . GLN A 1 80 ? -0.243 1.406 -14.172 1.00 95.50 80 GLN A O 1
ATOM 652 N N . HIS A 1 81 ? 0.036 3.540 -14.840 1.00 93.50 81 HIS A N 1
ATOM 653 C CA . HIS A 1 81 ? 1.456 3.428 -15.158 1.00 93.50 81 HIS A CA 1
ATOM 654 C C . HIS A 1 81 ? 2.273 4.264 -14.179 1.00 93.50 81 HIS A C 1
ATOM 656 O O . HIS A 1 81 ? 2.032 5.467 -14.031 1.00 93.50 81 HIS A O 1
ATOM 662 N N . PHE A 1 82 ? 3.264 3.634 -13.557 1.00 92.12 82 PHE A N 1
ATOM 663 C CA . PHE A 1 82 ? 4.195 4.285 -12.645 1.00 92.12 82 PHE A CA 1
ATOM 664 C C . PHE A 1 82 ? 5.616 4.107 -13.153 1.00 92.12 82 PHE A C 1
ATOM 666 O O . PHE A 1 82 ? 5.978 3.045 -13.653 1.00 92.12 82 PHE A O 1
ATOM 673 N N . LYS A 1 83 ? 6.423 5.157 -13.013 1.00 90.38 83 LYS A N 1
ATOM 674 C CA . LYS A 1 83 ? 7.873 5.054 -13.129 1.00 90.38 83 LYS A CA 1
ATOM 675 C C . LYS A 1 83 ? 8.423 4.951 -11.713 1.00 90.38 83 LYS A C 1
ATOM 677 O O . LYS A 1 83 ? 8.166 5.846 -10.907 1.00 90.38 83 LYS A O 1
ATOM 682 N N . THR A 1 84 ? 9.112 3.859 -11.405 1.00 85.06 84 THR A N 1
ATOM 683 C CA . THR A 1 84 ? 9.765 3.702 -10.099 1.00 85.06 84 THR A CA 1
ATOM 684 C C . THR A 1 84 ? 11.138 4.367 -10.114 1.00 85.06 84 THR A C 1
ATOM 686 O O . THR A 1 84 ? 11.730 4.540 -11.175 1.00 85.06 84 THR A O 1
ATOM 689 N N . SER A 1 85 ? 11.637 4.777 -8.949 1.00 81.62 85 SER A N 1
ATOM 690 C CA . SER A 1 85 ? 12.951 5.428 -8.838 1.00 81.62 85 SER A CA 1
ATOM 691 C C . SER A 1 85 ? 14.116 4.432 -8.847 1.00 81.62 85 SER A C 1
ATOM 693 O O . SER A 1 85 ? 15.243 4.824 -9.129 1.00 81.62 85 SER A O 1
ATOM 695 N N . PHE A 1 86 ? 13.864 3.171 -8.483 1.00 74.50 86 PHE A N 1
ATOM 696 C CA . PHE A 1 86 ? 14.894 2.145 -8.288 1.00 74.50 86 PHE A CA 1
ATOM 697 C C . PHE A 1 86 ? 15.190 1.339 -9.555 1.00 74.50 86 PHE A C 1
ATOM 699 O O . PHE A 1 86 ? 16.349 1.101 -9.879 1.00 74.50 86 PHE A O 1
ATOM 706 N N . GLU A 1 87 ? 14.155 0.941 -10.290 1.00 69.06 87 GLU A N 1
ATOM 707 C CA . GLU A 1 87 ? 14.296 0.357 -11.618 1.00 69.06 87 GLU A CA 1
ATOM 708 C C . GLU A 1 87 ? 13.809 1.424 -12.602 1.00 69.06 87 GLU A C 1
ATOM 710 O O . GLU A 1 87 ? 12.665 1.867 -12.492 1.00 69.06 87 GLU A O 1
ATOM 715 N N . ASP A 1 88 ? 14.618 1.804 -13.600 1.00 65.38 88 ASP A N 1
ATOM 716 C CA . ASP A 1 88 ? 14.212 2.667 -14.735 1.00 65.38 88 ASP A CA 1
ATOM 717 C C . ASP A 1 88 ? 13.030 2.088 -15.559 1.00 65.38 88 ASP A C 1
ATOM 719 O O . ASP A 1 88 ? 12.676 2.587 -16.629 1.00 65.38 88 ASP A O 1
ATOM 723 N N . GLY A 1 89 ? 12.401 1.021 -15.064 1.00 69.69 89 GLY A N 1
ATOM 724 C CA . GLY A 1 89 ? 11.212 0.391 -15.587 1.00 69.69 89 GLY A CA 1
ATOM 725 C C . GLY A 1 89 ? 9.932 1.160 -15.267 1.00 69.69 89 GLY A C 1
ATOM 726 O O . GLY A 1 89 ? 9.706 1.694 -14.177 1.00 69.69 89 GLY A O 1
ATOM 727 N N . HIS A 1 90 ? 9.050 1.154 -16.259 1.00 86.56 90 HIS A N 1
ATOM 728 C CA . HIS A 1 90 ? 7.645 1.461 -16.072 1.00 86.56 90 HIS A CA 1
ATOM 729 C C . HIS A 1 90 ? 6.919 0.200 -15.606 1.00 86.56 90 HIS A C 1
ATOM 731 O O . HIS A 1 90 ? 7.045 -0.855 -16.227 1.00 86.56 90 HIS A O 1
ATOM 737 N N . ILE A 1 91 ? 6.128 0.321 -14.546 1.00 91.38 91 ILE A N 1
ATOM 738 C CA . ILE A 1 91 ? 5.217 -0.733 -14.102 1.00 91.38 91 ILE A CA 1
ATOM 739 C C . ILE A 1 91 ? 3.784 -0.341 -14.440 1.00 91.38 91 ILE A C 1
ATOM 741 O O . ILE A 1 91 ? 3.390 0.819 -14.295 1.00 91.38 91 ILE A O 1
ATOM 745 N N . GLN A 1 92 ? 3.006 -1.324 -14.883 1.00 94.12 92 GLN A N 1
ATOM 746 C CA . GLN A 1 92 ? 1.567 -1.209 -15.066 1.00 94.12 92 GLN A CA 1
ATOM 747 C C . GLN A 1 92 ? 0.866 -2.017 -13.972 1.00 94.12 92 GLN A C 1
ATOM 749 O O . GLN A 1 92 ? 1.213 -3.176 -13.746 1.00 94.12 92 GLN A O 1
ATOM 754 N N . LEU A 1 93 ? -0.108 -1.417 -13.290 1.00 95.50 93 LEU A N 1
ATOM 755 C CA . LEU A 1 93 ? -0.834 -2.065 -12.196 1.00 95.50 93 LEU A CA 1
ATOM 756 C C . LEU A 1 93 ? -2.282 -1.583 -12.108 1.00 95.50 93 LEU A C 1
ATOM 758 O O . LEU A 1 93 ? -2.589 -0.458 -12.492 1.00 95.50 93 LEU A O 1
ATOM 762 N N . ASP A 1 94 ? -3.171 -2.410 -11.575 1.00 97.00 94 ASP A N 1
ATOM 763 C CA . ASP A 1 94 ? -4.551 -2.047 -11.224 1.00 97.00 94 ASP A CA 1
ATOM 764 C C . ASP A 1 94 ? -4.813 -2.128 -9.712 1.00 97.00 94 ASP A C 1
ATOM 766 O O . ASP A 1 94 ? -5.900 -1.761 -9.257 1.00 97.00 94 ASP A O 1
ATOM 770 N N . ARG A 1 95 ? -3.817 -2.567 -8.929 1.00 97.81 95 ARG A N 1
ATOM 771 C CA . ARG A 1 95 ? -3.921 -2.691 -7.476 1.00 97.81 95 ARG A CA 1
ATOM 772 C C . ARG A 1 95 ? -2.602 -2.537 -6.734 1.00 97.81 95 ARG A C 1
ATOM 774 O O . ARG A 1 95 ? -1.547 -2.934 -7.232 1.00 97.81 95 ARG A O 1
ATOM 781 N N . LEU A 1 96 ? -2.710 -2.041 -5.506 1.00 97.62 96 LEU A N 1
ATOM 782 C CA . LEU A 1 96 ? -1.654 -2.016 -4.497 1.00 97.62 96 LEU A CA 1
ATOM 783 C C . LEU A 1 96 ? -2.159 -2.652 -3.206 1.00 97.62 96 LEU A C 1
ATOM 785 O O . LEU A 1 96 ? -3.320 -2.473 -2.848 1.00 97.62 96 LEU A O 1
ATOM 789 N N . LEU A 1 97 ? -1.280 -3.352 -2.500 1.00 97.94 97 LEU A N 1
ATOM 790 C CA . LEU A 1 97 ? -1.482 -3.833 -1.140 1.00 97.94 97 LEU A CA 1
ATOM 791 C C . LEU A 1 97 ? -0.226 -3.525 -0.324 1.00 97.94 97 LEU A C 1
ATOM 793 O O . LEU A 1 97 ? 0.874 -3.943 -0.680 1.00 97.94 97 LEU A O 1
ATOM 797 N N . ILE A 1 98 ? -0.399 -2.782 0.763 1.00 97.19 98 ILE A N 1
ATOM 798 C CA . ILE A 1 98 ? 0.685 -2.331 1.636 1.00 97.19 98 ILE A CA 1
ATOM 799 C C . ILE A 1 98 ? 0.388 -2.830 3.052 1.00 97.19 98 ILE A C 1
ATOM 801 O O . ILE A 1 98 ? -0.451 -2.235 3.736 1.00 97.19 98 ILE A O 1
ATOM 805 N N . PRO A 1 99 ? 1.030 -3.923 3.498 1.00 95.38 99 PRO A N 1
ATOM 806 C CA . PRO A 1 99 ? 0.998 -4.350 4.891 1.00 95.38 99 PRO A CA 1
ATOM 807 C C . PRO A 1 99 ? 1.663 -3.302 5.788 1.00 95.38 99 PRO A C 1
ATOM 809 O O . PRO A 1 99 ? 2.712 -2.757 5.453 1.00 95.38 99 PRO A O 1
ATOM 812 N N . LEU A 1 100 ? 1.051 -3.024 6.935 1.00 94.12 100 LEU A N 1
ATOM 813 C CA . LEU A 1 100 ? 1.495 -2.038 7.929 1.00 94.12 100 LEU A CA 1
ATOM 814 C C . LEU A 1 100 ? 1.814 -2.665 9.291 1.00 94.12 100 LEU A C 1
ATOM 816 O O . LEU A 1 100 ? 2.248 -1.971 10.210 1.00 94.12 100 LEU A O 1
ATOM 820 N N . SER A 1 101 ? 1.653 -3.978 9.410 1.00 91.00 101 SER A N 1
ATOM 821 C CA . SER A 1 101 ? 2.055 -4.782 10.563 1.00 91.00 101 SER A CA 1
ATOM 822 C C . SER A 1 101 ? 2.545 -6.155 10.097 1.00 91.00 101 SER A C 1
ATOM 824 O O . SER A 1 101 ? 2.469 -6.463 8.913 1.00 91.00 101 SER A O 1
ATOM 826 N N . GLY A 1 102 ? 2.977 -7.005 11.029 1.00 85.62 102 GLY A N 1
ATOM 827 C CA . GLY A 1 102 ? 3.250 -8.414 10.741 1.00 85.62 102 GLY A CA 1
ATOM 828 C C . GLY A 1 102 ? 4.559 -8.657 9.992 1.00 85.62 102 GLY A C 1
ATOM 829 O O . GLY A 1 102 ? 5.513 -7.887 10.118 1.00 85.62 102 GLY A O 1
ATOM 830 N N . TYR A 1 103 ? 4.614 -9.766 9.251 1.00 82.88 103 TYR A N 1
ATOM 831 C CA . TYR A 1 103 ? 5.858 -10.280 8.659 1.00 82.88 103 TYR A CA 1
ATOM 832 C C . TYR A 1 103 ? 6.454 -9.332 7.610 1.00 82.88 103 TYR A C 1
ATOM 834 O O . TYR A 1 103 ? 7.670 -9.196 7.501 1.00 82.88 103 TYR A O 1
ATOM 842 N N . TYR A 1 104 ? 5.589 -8.634 6.874 1.00 83.62 104 TYR A N 1
ATOM 843 C CA . TYR A 1 104 ? 5.969 -7.775 5.752 1.00 83.62 104 TYR A CA 1
ATOM 844 C C . TYR A 1 104 ? 6.288 -6.327 6.153 1.00 83.62 104 TYR A C 1
ATOM 846 O O . TYR A 1 104 ? 6.486 -5.470 5.283 1.00 83.62 104 TYR A O 1
ATOM 854 N N . VAL A 1 105 ? 6.393 -6.066 7.461 1.00 82.62 105 VAL A N 1
ATOM 855 C CA . VAL A 1 105 ? 6.975 -4.842 8.017 1.00 82.62 105 VAL A CA 1
ATOM 856 C C . VAL A 1 105 ? 8.269 -5.188 8.737 1.00 82.62 105 VAL A C 1
ATOM 858 O O . VAL A 1 105 ? 8.277 -5.707 9.852 1.00 82.62 105 VAL A O 1
ATOM 861 N N . PHE A 1 106 ? 9.394 -4.873 8.100 1.00 78.50 106 PHE A N 1
ATOM 862 C CA . PHE A 1 106 ? 10.713 -5.191 8.643 1.00 78.50 106 PHE A CA 1
ATOM 863 C C . PHE A 1 106 ? 11.030 -4.350 9.891 1.00 78.50 106 PHE A C 1
ATOM 865 O O . PHE A 1 106 ? 10.473 -3.268 10.084 1.00 78.50 106 PHE A O 1
ATOM 872 N N . GLN A 1 107 ? 11.980 -4.814 10.715 1.00 71.44 107 GLN A N 1
ATOM 873 C CA . GLN A 1 107 ? 12.328 -4.226 12.024 1.00 71.44 107 GLN A CA 1
ATOM 874 C C . GLN A 1 107 ? 12.573 -2.703 11.995 1.00 71.44 107 GLN A C 1
ATOM 876 O O . GLN A 1 107 ? 12.250 -2.008 12.954 1.00 71.44 107 GLN A O 1
ATOM 881 N N . ASN A 1 108 ? 13.044 -2.164 10.867 1.00 76.19 108 ASN A N 1
ATOM 882 C CA . ASN A 1 108 ? 13.288 -0.731 10.669 1.00 76.19 108 ASN A CA 1
ATOM 883 C C . ASN A 1 108 ? 12.091 0.031 10.076 1.00 76.19 108 ASN A C 1
ATOM 885 O O . ASN A 1 108 ? 12.282 1.069 9.445 1.00 76.19 108 ASN A O 1
ATOM 889 N N . LYS A 1 109 ? 10.869 -0.497 10.229 1.00 83.50 109 LYS A N 1
ATOM 890 C CA . LYS A 1 109 ? 9.641 0.077 9.658 1.00 83.50 109 LYS A CA 1
ATOM 891 C C . LYS A 1 109 ? 9.731 0.261 8.139 1.00 83.50 109 LYS A C 1
ATOM 893 O O . LYS A 1 109 ? 9.247 1.241 7.582 1.00 83.50 109 LYS A O 1
ATOM 898 N N . GLN A 1 110 ? 10.376 -0.687 7.466 1.00 89.50 110 GLN A N 1
ATOM 899 C CA . GLN A 1 110 ? 10.368 -0.734 6.008 1.00 89.50 110 GLN A CA 1
ATOM 900 C C . GLN A 1 110 ? 9.054 -1.363 5.558 1.00 89.50 110 GLN A C 1
ATOM 902 O O . GLN A 1 110 ? 8.631 -2.376 6.118 1.00 89.50 110 GLN A O 1
ATOM 907 N N . LEU A 1 111 ? 8.421 -0.750 4.566 1.00 93.31 111 LEU A N 1
ATOM 908 C CA . LEU A 1 111 ? 7.144 -1.187 4.033 1.00 93.31 111 LEU A CA 1
ATOM 909 C C . LEU A 1 111 ? 7.351 -2.022 2.782 1.00 93.31 111 LEU A C 1
ATOM 911 O O . LEU A 1 111 ? 8.004 -1.574 1.837 1.00 93.31 111 LEU A O 1
ATOM 915 N N . THR A 1 112 ? 6.737 -3.198 2.770 1.00 94.75 112 THR A N 1
ATOM 916 C CA . THR A 1 112 ? 6.558 -3.982 1.551 1.00 94.75 112 THR A CA 1
ATOM 917 C C . THR A 1 112 ? 5.386 -3.410 0.759 1.00 94.75 112 THR A C 1
ATOM 919 O O . THR A 1 112 ? 4.318 -3.144 1.307 1.00 94.75 112 THR A O 1
ATOM 922 N N . ILE A 1 113 ? 5.574 -3.220 -0.541 1.00 95.81 113 ILE A N 1
ATOM 923 C CA . ILE A 1 113 ? 4.564 -2.716 -1.467 1.00 95.81 113 ILE A CA 1
ATOM 924 C C . ILE A 1 113 ? 4.309 -3.814 -2.484 1.00 95.81 113 ILE A C 1
ATOM 926 O O . ILE A 1 113 ? 5.097 -4.052 -3.405 1.00 95.81 113 ILE A O 1
ATOM 930 N N . ILE A 1 114 ? 3.194 -4.500 -2.290 1.00 96.62 114 ILE A N 1
ATOM 931 C CA . ILE A 1 114 ? 2.725 -5.548 -3.179 1.00 96.62 114 ILE A CA 1
ATOM 932 C C . ILE A 1 114 ? 1.856 -4.872 -4.236 1.00 96.62 114 ILE A C 1
ATOM 934 O O . ILE A 1 114 ? 1.007 -4.039 -3.923 1.00 96.62 114 ILE A O 1
ATOM 938 N N . TYR A 1 115 ? 2.058 -5.211 -5.500 1.00 96.25 115 TYR A N 1
ATOM 939 C CA . TYR A 1 115 ? 1.310 -4.635 -6.613 1.00 96.25 115 TYR A CA 1
ATOM 940 C C . TYR A 1 115 ? 0.861 -5.731 -7.567 1.00 96.25 115 TYR A C 1
ATOM 942 O O . TYR A 1 115 ? 1.298 -6.877 -7.463 1.00 96.25 115 TYR A O 1
ATOM 950 N N . GLY A 1 116 ? -0.040 -5.399 -8.483 1.00 95.88 116 GLY A N 1
ATOM 951 C CA . GLY A 1 116 ? -0.561 -6.379 -9.420 1.00 95.88 116 GLY A CA 1
ATOM 952 C C . GLY A 1 116 ? -1.328 -5.776 -10.578 1.00 95.88 116 GLY A C 1
ATOM 953 O O . GLY A 1 116 ? -1.730 -4.614 -10.532 1.00 95.88 116 GLY A O 1
ATOM 954 N N . TYR A 1 117 ? -1.547 -6.600 -11.593 1.00 95.31 117 TYR A N 1
ATOM 955 C CA . TYR A 1 117 ? -2.458 -6.345 -12.699 1.00 95.31 117 TYR A CA 1
ATOM 956 C C . TYR A 1 117 ? -3.380 -7.555 -12.824 1.00 95.31 117 TYR A C 1
ATOM 958 O O . TYR A 1 117 ? -2.902 -8.644 -13.136 1.00 95.31 117 TYR A O 1
ATOM 966 N N . GLN A 1 118 ? -4.678 -7.385 -12.553 1.00 93.62 118 GLN A N 1
ATOM 967 C CA . GLN A 1 118 ? -5.691 -8.449 -12.413 1.00 93.62 118 GLN A CA 1
ATOM 968 C C . GLN A 1 118 ? -5.452 -9.402 -11.225 1.00 93.62 118 GLN A C 1
ATOM 970 O O . GLN A 1 118 ? -6.388 -9.715 -10.486 1.00 93.62 118 GLN A O 1
ATOM 975 N N . THR A 1 119 ? -4.204 -9.802 -10.989 1.00 94.31 119 THR A N 1
ATOM 976 C CA . THR A 1 119 ? -3.708 -10.558 -9.835 1.00 94.31 119 THR A CA 1
ATOM 977 C C . THR A 1 119 ? -2.444 -9.900 -9.287 1.00 94.31 119 THR A C 1
ATOM 979 O O . THR A 1 119 ? -1.802 -9.111 -9.979 1.00 94.31 119 THR A O 1
ATOM 982 N N . TYR A 1 120 ? -2.065 -10.216 -8.046 1.00 95.56 120 TYR A N 1
ATOM 983 C CA . TYR A 1 120 ? -0.799 -9.737 -7.488 1.00 95.56 120 TYR A CA 1
ATOM 984 C C . TYR A 1 120 ? 0.396 -10.356 -8.210 1.00 95.56 120 TYR A C 1
ATOM 986 O O . TYR A 1 120 ? 0.392 -11.541 -8.545 1.00 95.56 120 TYR A O 1
ATOM 994 N N . SER A 1 121 ? 1.398 -9.522 -8.459 1.00 92.06 121 SER A N 1
ATOM 995 C CA . SER A 1 121 ? 2.625 -9.879 -9.156 1.00 92.06 121 SER A CA 1
ATOM 996 C C . SER A 1 121 ? 3.704 -10.320 -8.165 1.00 92.06 121 SER A C 1
ATOM 998 O O . SER A 1 121 ? 3.740 -9.828 -7.034 1.00 92.06 121 SER A O 1
ATOM 1000 N N . PRO A 1 122 ? 4.627 -11.206 -8.580 1.00 90.62 122 PRO A N 1
ATOM 1001 C CA . PRO A 1 122 ? 5.829 -11.469 -7.809 1.00 90.62 122 PRO A CA 1
ATOM 1002 C C . PRO A 1 122 ? 6.735 -10.239 -7.741 1.00 90.62 122 PRO A C 1
ATOM 1004 O O . PRO A 1 122 ? 6.745 -9.365 -8.616 1.00 90.62 122 PRO A O 1
ATOM 1007 N N . GLY A 1 123 ? 7.583 -10.253 -6.726 1.00 91.50 123 GLY A N 1
ATOM 1008 C CA . GLY A 1 123 ? 8.661 -9.308 -6.548 1.00 91.50 123 GLY A CA 1
ATOM 1009 C C . GLY A 1 123 ? 8.189 -7.956 -6.022 1.00 91.50 123 GLY A C 1
ATOM 1010 O O . GLY A 1 123 ? 8.242 -6.976 -6.776 1.00 91.50 123 GLY A O 1
ATOM 1011 N N . PRO A 1 124 ? 7.698 -7.905 -4.769 1.00 93.94 124 PRO A N 1
ATOM 1012 C CA . PRO A 1 124 ? 7.205 -6.678 -4.168 1.00 93.94 124 PRO A CA 1
ATOM 1013 C C . PRO A 1 124 ? 8.338 -5.663 -4.002 1.00 93.94 124 PRO A C 1
ATOM 1015 O O . PRO A 1 124 ? 9.519 -6.007 -3.889 1.00 93.94 124 PRO A O 1
ATOM 1018 N N . PHE A 1 125 ? 7.963 -4.394 -3.950 1.00 94.19 125 PHE A N 1
ATOM 1019 C CA . PHE A 1 125 ? 8.906 -3.320 -3.683 1.00 94.19 125 PHE A CA 1
ATOM 1020 C C . PHE A 1 125 ? 9.070 -3.093 -2.185 1.00 94.19 125 PHE A C 1
ATOM 1022 O O . PHE A 1 125 ? 8.180 -3.407 -1.398 1.00 94.19 125 PHE A O 1
ATOM 1029 N N . ILE A 1 126 ? 10.197 -2.512 -1.791 1.00 93.69 126 ILE A N 1
ATOM 1030 C CA . ILE A 1 126 ? 10.414 -2.014 -0.436 1.00 93.69 126 ILE A CA 1
ATOM 1031 C C . ILE A 1 126 ? 10.545 -0.497 -0.485 1.00 93.69 126 ILE A C 1
ATOM 1033 O O . ILE A 1 126 ? 11.253 0.059 -1.329 1.00 93.69 126 ILE A O 1
ATOM 1037 N N . ASN A 1 127 ? 9.898 0.163 0.471 1.00 93.44 127 ASN A N 1
ATOM 1038 C CA . ASN A 1 127 ? 10.142 1.558 0.796 1.00 93.44 127 ASN A CA 1
ATOM 1039 C C . ASN A 1 127 ? 10.589 1.684 2.255 1.00 93.44 127 ASN A C 1
ATOM 1041 O O . ASN A 1 127 ? 9.892 1.261 3.176 1.00 93.44 127 ASN A O 1
ATOM 1045 N N . THR A 1 128 ? 11.754 2.287 2.485 1.00 89.44 128 THR A N 1
ATOM 1046 C CA . THR A 1 128 ? 12.341 2.392 3.831 1.00 89.44 128 THR A CA 1
ATOM 1047 C C . THR A 1 128 ? 12.041 3.708 4.551 1.00 89.44 128 THR A C 1
ATOM 1049 O O . THR A 1 128 ? 12.633 3.956 5.598 1.00 89.44 128 THR A O 1
ATOM 1052 N N . LYS A 1 129 ? 11.218 4.598 3.982 1.00 85.94 129 LYS A N 1
ATOM 1053 C CA . LYS A 1 129 ? 11.038 5.972 4.493 1.00 85.94 129 LYS A CA 1
ATOM 1054 C C . LYS A 1 129 ? 9.593 6.337 4.825 1.00 85.94 129 LYS A C 1
ATOM 1056 O O . LYS A 1 129 ? 9.380 7.217 5.649 1.00 85.94 129 LYS A O 1
ATOM 1061 N N . GLY A 1 130 ? 8.610 5.682 4.220 1.00 84.50 130 GLY A N 1
ATOM 1062 C CA . GLY A 1 130 ? 7.233 6.170 4.264 1.00 84.50 130 GLY A CA 1
ATOM 1063 C C . GLY A 1 130 ? 6.300 5.579 5.317 1.00 84.50 130 GLY A C 1
ATOM 1064 O O . GLY A 1 130 ? 5.115 5.901 5.312 1.00 84.50 130 GLY A O 1
ATOM 1065 N N . PHE A 1 131 ? 6.793 4.735 6.229 1.00 89.62 131 PHE A N 1
ATOM 1066 C CA . PHE A 1 131 ? 5.949 4.163 7.286 1.00 89.62 131 PHE A CA 1
ATOM 1067 C C . PHE A 1 131 ? 5.296 5.233 8.163 1.00 89.62 131 PHE A C 1
ATOM 1069 O O . PHE A 1 131 ? 4.096 5.172 8.417 1.00 89.62 131 PHE A O 1
ATOM 1076 N N . TYR A 1 132 ? 6.073 6.222 8.609 1.00 89.75 132 TYR A N 1
ATOM 1077 C CA . TYR A 1 132 ? 5.569 7.262 9.507 1.00 89.75 132 TYR A CA 1
ATOM 1078 C C . TYR A 1 132 ? 4.531 8.164 8.832 1.00 89.75 132 TYR A C 1
ATOM 1080 O O . TYR A 1 132 ? 3.528 8.487 9.455 1.00 89.75 132 TYR A O 1
ATOM 1088 N N . GLU A 1 133 ? 4.708 8.478 7.546 1.00 90.31 133 GLU A N 1
ATOM 1089 C CA . GLU A 1 133 ? 3.746 9.280 6.779 1.00 90.31 133 GLU A CA 1
ATOM 1090 C C . GLU A 1 133 ? 2.380 8.581 6.666 1.00 90.31 133 GLU A C 1
ATOM 1092 O O . GLU A 1 133 ? 1.339 9.204 6.882 1.00 90.31 133 GLU A O 1
ATOM 1097 N N . ILE A 1 134 ? 2.366 7.267 6.394 1.00 92.75 134 ILE A N 1
ATOM 1098 C CA . ILE A 1 134 ? 1.120 6.485 6.409 1.00 92.75 134 ILE A CA 1
ATOM 1099 C C . ILE A 1 134 ? 0.532 6.416 7.818 1.00 92.75 134 ILE A C 1
ATOM 1101 O O . ILE A 1 134 ? -0.678 6.578 7.979 1.00 92.75 134 ILE A O 1
ATOM 1105 N N . LYS A 1 135 ? 1.366 6.171 8.833 1.00 91.56 135 LYS A N 1
ATOM 1106 C CA . LYS A 1 135 ? 0.912 6.053 10.220 1.00 91.56 135 LYS A CA 1
ATOM 1107 C C . LYS A 1 135 ? 0.181 7.316 10.679 1.00 91.56 135 LYS A C 1
ATOM 1109 O O . LYS A 1 135 ? -0.945 7.208 11.152 1.00 91.56 135 LYS A O 1
ATOM 1114 N N . GLU A 1 136 ? 0.788 8.487 10.503 1.00 91.50 136 GLU A N 1
ATOM 1115 C CA . GLU A 1 136 ? 0.185 9.772 10.884 1.00 91.50 136 GLU A CA 1
ATOM 1116 C C . GLU A 1 136 ? -1.161 9.996 10.185 1.00 91.50 136 GLU A C 1
ATOM 1118 O O . GLU A 1 136 ? -2.123 10.473 10.790 1.00 91.50 136 GLU A O 1
ATOM 1123 N N . LEU A 1 137 ? -1.249 9.617 8.908 1.00 93.00 137 LEU A N 1
ATOM 1124 C CA . LEU A 1 137 ? -2.472 9.760 8.133 1.00 93.00 137 LEU A CA 1
ATOM 1125 C C . LEU A 1 137 ? -3.588 8.833 8.625 1.00 93.00 137 LEU A C 1
ATOM 1127 O O . LEU A 1 137 ? -4.733 9.269 8.717 1.00 93.00 137 LEU A O 1
ATOM 1131 N N . LEU A 1 138 ? -3.263 7.583 8.959 1.00 92.69 138 LEU A N 1
ATOM 1132 C CA . LEU A 1 138 ? -4.226 6.631 9.510 1.00 92.69 138 LEU A CA 1
ATOM 1133 C C . LEU A 1 138 ? -4.681 7.020 10.919 1.00 92.69 138 LEU A C 1
ATOM 1135 O O . LEU A 1 138 ? -5.872 6.935 11.216 1.00 92.69 138 LEU A O 1
ATOM 1139 N N . GLU A 1 139 ? -3.778 7.510 11.765 1.00 92.88 139 GLU A N 1
ATOM 1140 C CA . GLU A 1 139 ? -4.132 7.992 13.103 1.00 92.88 139 GLU A CA 1
ATOM 1141 C C . GLU A 1 139 ? -5.0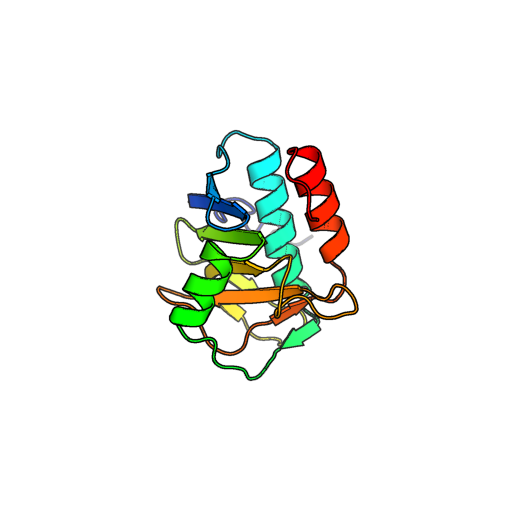64 9.210 13.042 1.00 92.88 139 GLU A C 1
ATOM 1143 O O . GLU A 1 139 ? -6.023 9.274 13.807 1.00 92.88 139 GLU A O 1
ATOM 1148 N N . ALA A 1 140 ? -4.870 10.120 12.078 1.00 90.88 140 ALA A N 1
ATOM 1149 C CA . ALA A 1 140 ? -5.792 11.233 11.818 1.00 90.88 140 ALA A CA 1
ATOM 1150 C C . ALA A 1 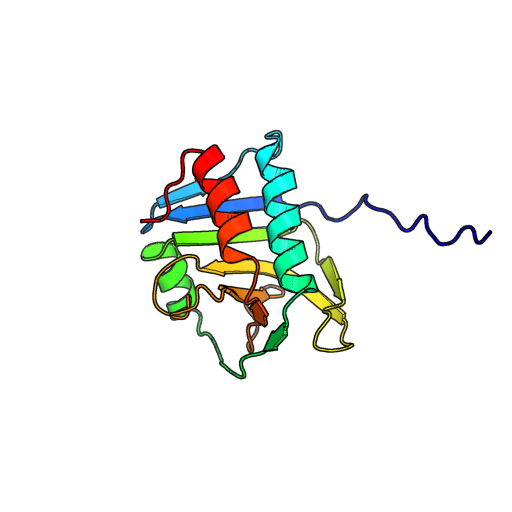140 ? -7.192 10.787 11.338 1.00 90.88 140 ALA A C 1
ATOM 1152 O O . ALA A 1 140 ? -8.129 11.588 11.313 1.00 90.88 140 ALA A O 1
ATOM 1153 N N . MET A 1 141 ? -7.333 9.517 10.951 1.00 89.44 141 MET A N 1
ATOM 1154 C CA . MET A 1 141 ? -8.590 8.867 10.574 1.00 89.44 141 MET A CA 1
ATOM 1155 C C . MET A 1 141 ? -9.137 7.958 11.689 1.00 89.44 141 MET A C 1
ATOM 1157 O O . MET A 1 141 ? -10.018 7.141 11.424 1.00 89.44 141 MET A O 1
ATOM 1161 N N . ASP A 1 142 ? -8.593 8.059 12.907 1.00 89.81 142 ASP A N 1
ATOM 1162 C CA . ASP A 1 142 ? -8.885 7.199 14.063 1.00 89.81 142 ASP A CA 1
ATOM 1163 C C . ASP A 1 142 ? -8.535 5.709 13.859 1.00 89.81 142 ASP A C 1
ATOM 1165 O O . ASP A 1 142 ? -9.042 4.822 14.554 1.00 89.81 142 ASP A O 1
ATOM 1169 N N . ILE A 1 143 ? -7.613 5.407 12.938 1.00 88.00 143 ILE A N 1
ATOM 1170 C CA . ILE A 1 143 ? -7.096 4.056 12.691 1.00 88.00 143 ILE A CA 1
ATOM 1171 C C . ILE A 1 143 ? -5.708 3.928 13.325 1.00 88.00 143 ILE A C 1
ATOM 1173 O O . ILE A 1 143 ? -4.696 4.317 12.750 1.00 88.00 143 ILE A O 1
ATOM 1177 N N . LYS A 1 144 ? -5.651 3.349 14.527 1.00 86.81 144 LYS A N 1
ATOM 1178 C CA . LYS A 1 144 ? -4.389 3.148 15.257 1.00 86.81 144 LYS A CA 1
ATOM 1179 C C . LYS A 1 144 ? -3.632 1.915 14.760 1.00 86.81 144 LYS A C 1
ATOM 1181 O O . LYS A 1 144 ? -4.225 0.834 14.652 1.00 86.81 144 LYS A O 1
ATOM 1186 N N . LEU A 1 145 ? -2.338 2.096 14.495 1.00 81.50 145 LEU A N 1
ATOM 1187 C CA . LEU A 1 145 ? -1.369 1.022 14.282 1.00 81.50 145 LEU A CA 1
ATOM 1188 C C . LEU A 1 145 ? -0.801 0.633 15.651 1.00 81.50 145 LEU A C 1
ATOM 1190 O O . LEU A 1 145 ? -0.100 1.442 16.260 1.00 81.50 145 LEU A O 1
ATOM 1194 N N . ASP A 1 146 ? -1.168 -0.549 16.139 1.00 71.06 146 ASP A N 1
ATOM 1195 C CA . ASP A 1 146 ? -0.732 -1.070 17.442 1.00 71.06 146 ASP A CA 1
ATOM 1196 C C . ASP A 1 146 ? 0.719 -1.595 17.394 1.00 71.06 146 ASP A C 1
ATOM 1198 O O . ASP A 1 146 ? 1.164 -2.049 16.310 1.00 71.06 146 ASP A O 1
#

Radius of gyration: 14.95 Å; chains: 1; bounding box: 30×45×41 Å